Protein AF-X1EZF9-F1 (afdb_monomer)

Nearest PDB structures (foldseek):
  3lch-assembly1_C  TM=2.299E-01  e=3.291E+00  Escherichia coli K-12
  1nal-assembly1_3  TM=2.306E-01  e=4.203E+00  Escherichia coli
  1hl2-assembly1_A  TM=2.305E-01  e=4.203E+00  Escherichia coli

Mean predicted aligned error: 12.46 Å

Solvent-accessible surface area (backbone atoms only — not comparable to full-atom values): 4664 Å² total; per-residue (Å²): 135,67,61,69,62,51,52,48,37,48,74,77,39,43,72,65,41,52,56,52,54,70,69,48,89,71,53,71,64,55,51,39,61,77,44,52,48,58,60,57,46,50,60,42,51,51,49,42,48,42,36,58,74,72,30,50,77,48,89,96,44,87,68,46,67,53,60,73,71,63,44,53,62,49,58,76,73,111

Organism: NCBI:txid412755

Foldseek 3Di:
DPPVVLVCCCVVPVVVSVVVVVVPPDDPVCCCPVPVVVVLVVVLVVQLCCLQPVNDCDPPDGGDRDPSVVSNVVSVVD

Radius of gyration: 20.52 Å; Cα contacts (8 Å, |Δi|>4): 44; chains: 1; bounding box: 38×28×50 Å

Structure (mmCIF, N/CA/C/O backbone):
data_AF-X1EZF9-F1
#
_entry.id   AF-X1EZF9-F1
#
loop_
_atom_site.group_PDB
_atom_site.id
_atom_site.type_symbol
_atom_site.label_atom_id
_atom_site.label_alt_id
_atom_site.label_comp_id
_atom_site.label_asym_id
_atom_site.label_entity_id
_atom_site.label_seq_id
_atom_site.pdbx_PDB_ins_code
_atom_site.Cartn_x
_atom_site.Cartn_y
_atom_site.Cartn_z
_atom_site.occupancy
_atom_site.B_iso_or_equiv
_atom_site.auth_seq_id
_atom_site.auth_comp_id
_atom_site.auth_asym_id
_atom_site.auth_atom_id
_atom_site.pdbx_PDB_model_num
ATOM 1 N N . MET A 1 1 ? -2.236 10.781 18.571 1.00 61.31 1 MET A N 1
ATOM 2 C CA . MET A 1 1 ? -2.801 9.606 17.870 1.00 61.31 1 MET A CA 1
ATOM 3 C C . MET A 1 1 ? -2.235 8.359 18.525 1.00 61.31 1 MET A C 1
ATOM 5 O O . MET A 1 1 ? -1.025 8.191 18.499 1.00 61.31 1 MET A O 1
ATOM 9 N N . ASP A 1 2 ? -3.071 7.527 19.148 1.00 86.88 2 ASP A N 1
ATOM 10 C CA . ASP A 1 2 ? -2.639 6.237 19.704 1.00 86.88 2 ASP A CA 1
ATOM 11 C C . ASP A 1 2 ? -2.807 5.133 18.648 1.00 86.88 2 ASP A C 1
ATOM 13 O O . ASP A 1 2 ? -3.886 4.565 18.466 1.00 86.88 2 ASP A O 1
ATOM 17 N N . ILE A 1 3 ? -1.736 4.874 17.893 1.00 87.94 3 ILE A N 1
ATOM 18 C CA . ILE A 1 3 ? -1.739 3.874 16.816 1.00 87.94 3 ILE A CA 1
ATOM 19 C C . ILE A 1 3 ? -1.802 2.460 17.401 1.00 87.94 3 ILE A C 1
ATOM 21 O O . ILE A 1 3 ? -2.520 1.609 16.881 1.00 87.94 3 ILE A O 1
ATOM 25 N N . VAL A 1 4 ? -1.097 2.208 18.505 1.00 90.50 4 VAL A N 1
ATOM 26 C CA . VAL A 1 4 ? -1.021 0.876 19.119 1.00 90.50 4 VAL A CA 1
ATOM 27 C C . VAL A 1 4 ? -2.381 0.467 19.682 1.00 90.50 4 VAL A C 1
ATOM 29 O O . VAL A 1 4 ? -2.814 -0.666 19.460 1.00 90.50 4 VAL A O 1
ATOM 32 N N . GLY A 1 5 ? -3.089 1.382 20.352 1.00 90.75 5 GLY A N 1
ATOM 33 C CA . GLY A 1 5 ? -4.455 1.134 20.815 1.00 90.75 5 GLY A CA 1
ATOM 34 C C . GLY A 1 5 ? -5.425 0.867 19.665 1.00 90.75 5 GLY A C 1
ATOM 35 O O . GLY A 1 5 ? -6.198 -0.091 19.723 1.00 90.75 5 GLY A O 1
ATOM 36 N N . ARG A 1 6 ? -5.334 1.639 18.574 1.00 87.56 6 ARG A N 1
ATOM 37 C CA . ARG A 1 6 ? -6.197 1.458 17.395 1.00 87.56 6 ARG A CA 1
ATOM 38 C C . ARG A 1 6 ? -5.937 0.127 16.686 1.00 87.56 6 ARG A C 1
ATOM 40 O O . ARG A 1 6 ? -6.890 -0.563 16.337 1.00 87.56 6 ARG A O 1
ATOM 47 N N . VAL A 1 7 ? -4.676 -0.289 16.552 1.00 89.81 7 VAL A N 1
ATOM 48 C CA . VAL A 1 7 ? -4.315 -1.608 15.999 1.00 89.81 7 VAL A CA 1
ATOM 49 C C . VAL A 1 7 ? -4.865 -2.737 16.873 1.00 89.81 7 VAL A C 1
ATOM 51 O O . VAL A 1 7 ? -5.489 -3.662 16.355 1.00 89.81 7 VAL A O 1
ATOM 54 N N . LYS A 1 8 ? -4.707 -2.654 18.201 1.00 88.94 8 LYS A N 1
ATOM 55 C CA . LYS A 1 8 ? -5.271 -3.649 19.128 1.00 88.94 8 LYS A CA 1
ATOM 56 C C . LYS A 1 8 ? -6.793 -3.728 19.028 1.00 88.94 8 LYS A C 1
ATOM 58 O O . LYS A 1 8 ? -7.328 -4.830 19.037 1.00 88.94 8 LYS A O 1
ATOM 63 N N . ALA A 1 9 ? -7.486 -2.598 18.901 1.00 90.44 9 ALA A N 1
ATOM 64 C CA . ALA A 1 9 ? -8.938 -2.575 18.735 1.00 90.44 9 ALA A CA 1
ATOM 65 C C . ALA A 1 9 ? -9.379 -3.269 17.436 1.00 90.44 9 ALA A C 1
ATOM 67 O O . ALA A 1 9 ? -10.253 -4.135 17.476 1.00 90.44 9 ALA A O 1
ATOM 68 N N . VAL A 1 10 ? -8.719 -2.975 16.308 1.00 90.31 10 VAL A N 1
ATOM 69 C CA . VAL A 1 10 ? -9.007 -3.624 15.017 1.00 90.31 10 VAL A CA 1
ATOM 70 C C . VAL A 1 10 ? -8.773 -5.138 15.082 1.00 90.31 10 VAL A C 1
ATOM 72 O O . VAL A 1 10 ? -9.601 -5.898 14.585 1.00 90.31 10 VAL A O 1
ATOM 75 N N . LEU A 1 11 ? -7.683 -5.588 15.717 1.00 91.38 11 LEU A N 1
ATOM 76 C CA . LEU A 1 11 ? -7.329 -7.011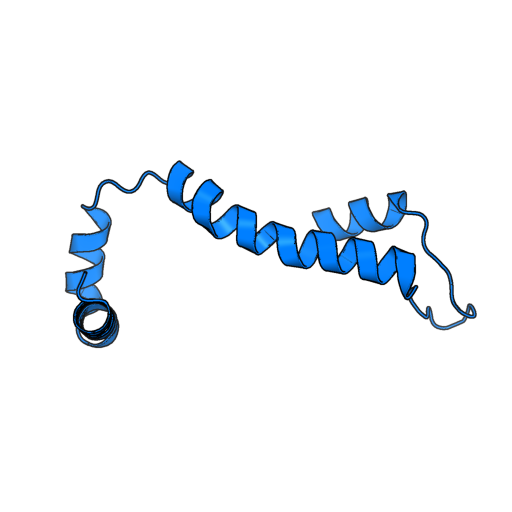 15.792 1.00 91.38 11 LEU A CA 1
ATOM 77 C C . LEU A 1 11 ? -8.167 -7.798 16.814 1.00 91.38 11 LEU A C 1
ATOM 79 O O . LEU A 1 11 ? -8.573 -8.921 16.531 1.00 91.38 11 LEU A O 1
ATOM 83 N N . LEU A 1 12 ? -8.422 -7.235 18.000 1.00 94.38 12 LEU A N 1
ATOM 84 C CA . LEU A 1 12 ? -9.078 -7.938 19.112 1.00 94.38 12 LEU A CA 1
ATOM 85 C C . LEU A 1 12 ? -10.600 -7.752 19.129 1.00 94.38 12 LEU A C 1
ATOM 87 O O . LEU A 1 12 ? -11.313 -8.593 19.673 1.00 94.38 12 LEU A O 1
ATOM 91 N N . ARG A 1 13 ? -11.111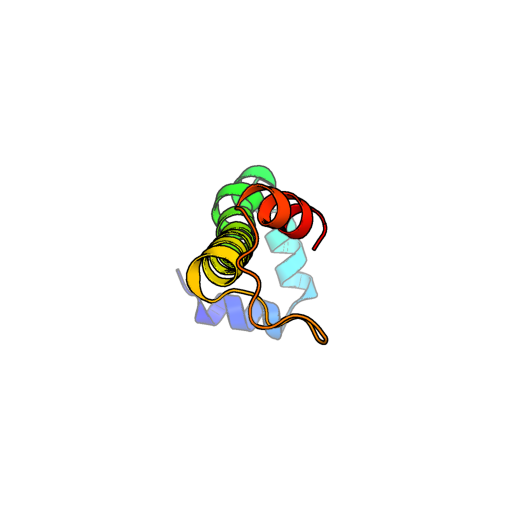 -6.651 18.563 1.00 91.19 13 ARG A N 1
ATOM 92 C CA . ARG A 1 13 ? -12.544 -6.309 18.519 1.00 91.19 13 ARG A CA 1
ATOM 93 C C . ARG A 1 13 ? -12.946 -5.787 17.134 1.00 91.19 13 ARG A C 1
ATOM 95 O O . ARG A 1 13 ? -13.411 -4.650 17.007 1.00 91.19 13 ARG A O 1
ATOM 102 N N . PRO A 1 14 ? -12.810 -6.604 16.075 1.00 87.88 14 PRO A N 1
ATOM 103 C CA . PRO A 1 14 ? -13.044 -6.150 14.709 1.00 87.88 14 PRO A CA 1
ATOM 104 C C . PRO A 1 14 ? -14.484 -5.668 14.487 1.00 87.88 14 PRO A C 1
ATOM 106 O O . PRO A 1 14 ? -14.680 -4.607 13.908 1.00 87.88 14 PRO A O 1
ATOM 109 N N . LYS A 1 15 ? -15.507 -6.387 14.977 1.00 86.25 15 LYS A N 1
ATOM 110 C CA . LYS A 1 15 ? -16.921 -6.028 14.733 1.00 86.25 15 LYS A CA 1
ATOM 111 C C . LYS A 1 15 ? -17.278 -4.622 15.227 1.00 86.25 15 LYS A C 1
ATOM 113 O O . LYS A 1 15 ? -17.835 -3.844 14.460 1.00 86.25 15 LYS A O 1
ATOM 118 N N . GLU A 1 16 ? -16.940 -4.306 16.474 1.00 88.25 16 GLU A N 1
ATOM 119 C CA . GLU A 1 16 ? -17.202 -2.992 17.081 1.00 88.25 16 GLU A CA 1
ATOM 120 C C . GLU A 1 16 ? -16.383 -1.901 16.386 1.00 88.25 16 GLU A C 1
ATOM 122 O O . GLU A 1 16 ? -16.909 -0.860 15.994 1.00 88.25 16 GLU A O 1
ATOM 127 N N . THR A 1 17 ? -15.098 -2.176 16.149 1.00 86.31 17 THR A N 1
ATOM 128 C CA . THR A 1 17 ? -14.181 -1.204 15.549 1.00 86.31 17 THR A CA 1
ATOM 129 C C . THR A 1 17 ? -14.576 -0.868 14.108 1.00 86.31 17 THR A C 1
ATOM 131 O O . THR A 1 17 ? -14.571 0.298 13.729 1.00 86.31 17 THR A O 1
ATOM 134 N N . PHE A 1 18 ? -14.999 -1.848 13.302 1.00 86.19 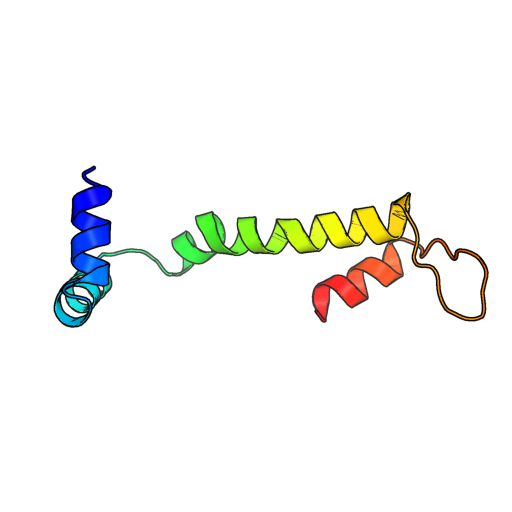18 PHE A N 1
ATOM 135 C CA . PHE A 1 18 ? -15.465 -1.594 11.936 1.00 86.19 18 PHE A CA 1
ATOM 136 C C . PHE A 1 18 ? -16.818 -0.874 11.883 1.00 86.19 18 PHE A C 1
ATOM 138 O O . PHE A 1 18 ? -17.060 -0.146 10.924 1.00 86.19 18 PHE A O 1
ATOM 145 N N . GLN A 1 19 ? -17.697 -1.037 12.878 1.00 85.94 19 GLN A N 1
ATOM 146 C CA . GLN A 1 19 ? -18.924 -0.232 12.963 1.00 85.94 19 GLN A CA 1
ATOM 147 C C . GLN A 1 19 ? -18.601 1.245 13.217 1.00 85.94 19 GLN A C 1
ATOM 149 O O . GLN A 1 19 ? -19.159 2.103 12.540 1.00 85.94 19 GLN A O 1
ATOM 154 N N . LEU A 1 20 ? -17.648 1.529 14.110 1.00 86.38 20 LEU A N 1
ATOM 155 C CA . LEU A 1 20 ? -17.165 2.889 14.368 1.00 86.38 20 LEU A CA 1
ATOM 156 C C . LEU A 1 20 ? -16.459 3.492 13.145 1.00 86.38 20 LEU A C 1
ATOM 158 O O . LEU A 1 20 ? -16.767 4.613 12.751 1.00 86.38 20 LEU A O 1
ATOM 162 N N . ILE A 1 21 ? -15.573 2.740 12.482 1.00 83.81 21 ILE A N 1
ATOM 163 C CA . ILE A 1 21 ? -14.867 3.213 11.276 1.00 83.81 21 ILE A CA 1
ATOM 164 C C . ILE A 1 21 ? -15.851 3.539 10.144 1.00 83.81 21 ILE A C 1
ATOM 166 O O . ILE A 1 21 ? -15.649 4.505 9.421 1.00 83.81 21 ILE A O 1
ATOM 170 N N . LYS A 1 22 ? -16.949 2.786 9.997 1.00 80.62 22 LYS A N 1
ATOM 171 C CA . LYS A 1 22 ? -17.991 3.095 9.000 1.00 80.62 22 LYS A CA 1
ATOM 172 C C . LYS A 1 22 ? -18.696 4.428 9.250 1.00 80.62 22 LYS A C 1
ATOM 174 O O . LYS A 1 22 ? -19.224 5.005 8.306 1.00 80.62 22 LYS A O 1
ATOM 179 N N . THR A 1 23 ? -18.744 4.881 10.501 1.00 81.06 23 THR A N 1
ATOM 180 C CA . THR A 1 23 ? -19.301 6.192 10.863 1.00 81.06 23 THR A CA 1
ATOM 181 C C . THR A 1 23 ? -18.282 7.325 10.767 1.00 81.06 23 THR A C 1
ATOM 183 O O . THR A 1 23 ? -18.674 8.487 10.814 1.00 81.06 23 THR A O 1
ATOM 186 N N . GLU A 1 24 ? -16.989 7.020 10.613 1.00 81.12 24 GLU A N 1
ATOM 187 C CA . GLU A 1 24 ? -15.979 8.039 10.340 1.00 81.12 24 GLU A CA 1
ATOM 188 C C . GLU A 1 24 ? -16.173 8.573 8.913 1.00 81.12 24 GLU A C 1
ATOM 190 O O . GLU A 1 24 ? -16.235 7.815 7.945 1.00 81.12 24 GLU A O 1
ATOM 195 N N . SER A 1 25 ? -16.258 9.897 8.782 1.00 66.31 25 SER A N 1
ATOM 196 C CA . SER A 1 25 ? -16.472 10.611 7.518 1.00 66.31 25 SER A CA 1
ATOM 197 C C . SER A 1 25 ? -15.216 10.620 6.635 1.00 66.31 25 SER A C 1
ATOM 199 O O . SER A 1 25 ? -14.754 11.675 6.208 1.00 66.31 25 SER A O 1
ATOM 201 N N . ALA A 1 26 ? -14.616 9.461 6.375 1.00 72.69 26 ALA A N 1
ATOM 202 C CA . ALA A 1 26 ? -13.590 9.340 5.352 1.00 72.69 26 ALA A CA 1
ATOM 203 C C . ALA A 1 26 ? -14.288 9.254 3.992 1.00 72.69 26 ALA A C 1
ATOM 205 O O . ALA A 1 26 ? -15.049 8.320 3.726 1.00 72.69 26 ALA A O 1
ATOM 206 N N .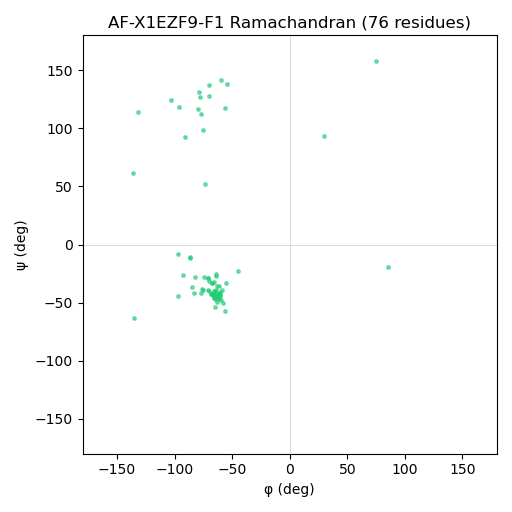 THR A 1 27 ? -14.057 10.234 3.118 1.00 77.75 27 THR A N 1
ATOM 207 C CA . THR A 1 27 ? -14.581 10.140 1.755 1.00 77.75 27 THR A CA 1
ATOM 208 C C . THR A 1 27 ? -13.820 9.044 1.011 1.00 77.75 27 THR A C 1
ATOM 210 O O . THR A 1 27 ? -12.597 8.933 1.104 1.00 77.75 27 THR A O 1
ATOM 213 N N . THR A 1 28 ? -14.534 8.211 0.251 1.00 77.56 28 THR A N 1
ATOM 214 C CA . THR A 1 28 ? -13.908 7.166 -0.576 1.00 77.56 28 THR A CA 1
ATOM 215 C C . THR A 1 28 ? -12.866 7.762 -1.526 1.00 77.56 28 THR A C 1
ATOM 217 O O . THR A 1 28 ? -11.835 7.148 -1.783 1.00 77.56 28 THR A O 1
ATOM 220 N N . GLN A 1 29 ? -13.108 8.991 -1.988 1.00 81.69 29 GLN A N 1
ATOM 221 C CA . GLN A 1 29 ? -12.192 9.750 -2.826 1.00 81.69 29 GLN A CA 1
ATOM 222 C C . GLN A 1 29 ? -10.851 10.025 -2.128 1.00 81.69 29 GLN A C 1
ATOM 224 O O . GLN A 1 29 ? -9.809 9.763 -2.727 1.00 81.69 29 GLN A O 1
ATOM 229 N N . ASP A 1 30 ? -10.856 10.469 -0.868 1.00 86.12 30 ASP A N 1
ATOM 230 C CA . ASP A 1 30 ? -9.620 10.720 -0.115 1.00 86.12 30 ASP A CA 1
ATOM 231 C C . ASP A 1 30 ? -8.783 9.451 0.054 1.00 86.12 30 ASP A C 1
ATOM 233 O O . ASP A 1 30 ? -7.569 9.475 -0.126 1.00 86.12 30 ASP A O 1
ATOM 237 N N . LEU A 1 31 ? -9.421 8.318 0.361 1.00 84.44 31 LEU A N 1
ATOM 238 C CA . LEU A 1 31 ? -8.715 7.042 0.515 1.00 84.44 31 LEU A CA 1
ATOM 239 C C . LEU A 1 31 ? -8.096 6.576 -0.805 1.00 84.44 31 LEU A C 1
ATOM 241 O O . LEU A 1 31 ? -6.972 6.068 -0.826 1.00 84.44 31 LEU A O 1
ATOM 245 N N . ILE A 1 32 ? -8.818 6.759 -1.912 1.00 85.25 32 ILE A N 1
ATOM 246 C CA . ILE A 1 32 ? -8.315 6.398 -3.233 1.00 85.25 32 ILE A CA 1
ATOM 247 C C . ILE A 1 32 ? -7.109 7.265 -3.582 1.00 85.25 32 ILE A C 1
ATOM 249 O O . ILE A 1 32 ? -6.054 6.718 -3.878 1.00 85.25 32 ILE A O 1
ATOM 253 N N . PHE A 1 33 ? -7.220 8.590 -3.519 1.00 87.81 33 PHE A N 1
ATOM 254 C CA . PHE A 1 33 ? -6.148 9.464 -3.996 1.00 87.81 33 PHE A CA 1
ATOM 255 C C . PHE A 1 33 ? -4.955 9.553 -3.038 1.00 87.81 33 PHE A C 1
ATOM 257 O O . PHE A 1 33 ? -3.816 9.535 -3.503 1.00 87.81 33 PHE A O 1
ATOM 264 N N . ASN A 1 34 ? -5.180 9.573 -1.721 1.00 87.81 34 ASN A N 1
ATOM 265 C CA . ASN A 1 34 ? -4.101 9.763 -0.742 1.00 87.81 34 ASN A CA 1
ATOM 266 C C . ASN A 1 34 ? -3.403 8.462 -0.331 1.00 87.81 34 ASN A C 1
ATOM 268 O O . ASN A 1 34 ? -2.382 8.511 0.353 1.00 87.81 34 ASN A O 1
ATOM 272 N N . TYR A 1 35 ? -3.941 7.298 -0.704 1.00 86.50 35 TYR A N 1
ATOM 273 C CA . TYR A 1 35 ? -3.359 6.014 -0.315 1.00 86.50 35 TYR A CA 1
ATOM 274 C C . TYR A 1 35 ? -3.296 5.022 -1.475 1.00 86.50 35 TYR A C 1
ATOM 276 O O . TYR A 1 35 ? -2.206 4.638 -1.902 1.00 86.50 35 TYR A O 1
ATOM 284 N N . VAL A 1 36 ? -4.448 4.625 -2.020 1.00 89.00 36 VAL A N 1
ATOM 285 C CA . VAL A 1 36 ? -4.514 3.529 -3.003 1.00 89.00 36 VAL A CA 1
ATOM 286 C C . VAL A 1 36 ? -3.819 3.898 -4.316 1.00 89.00 36 VAL A C 1
ATOM 288 O O . VAL A 1 36 ? -3.052 3.100 -4.846 1.00 89.00 36 VAL A O 1
ATOM 291 N N . ALA A 1 37 ? -4.037 5.110 -4.824 1.00 89.56 37 ALA A N 1
ATOM 292 C CA . ALA A 1 37 ? -3.458 5.594 -6.073 1.00 89.56 37 ALA A CA 1
ATOM 293 C C . ALA A 1 37 ? -1.930 5.662 -5.989 1.00 89.56 37 ALA A C 1
ATOM 295 O O . ALA A 1 37 ? -1.242 5.205 -6.899 1.00 89.56 37 ALA A O 1
ATOM 296 N N . ILE A 1 38 ? -1.393 6.162 -4.873 1.00 88.62 38 ILE A N 1
ATOM 297 C CA . ILE A 1 38 ? 0.056 6.230 -4.646 1.00 88.62 38 ILE A CA 1
ATOM 298 C C . ILE A 1 38 ? 0.655 4.819 -4.632 1.00 88.62 38 ILE A C 1
ATOM 300 O O . ILE A 1 38 ? 1.663 4.574 -5.291 1.00 88.62 38 ILE A O 1
ATOM 304 N N . LEU A 1 39 ? 0.009 3.872 -3.944 1.00 88.12 39 LEU A N 1
ATOM 305 C CA . LEU A 1 39 ? 0.448 2.476 -3.911 1.00 88.12 39 LEU A CA 1
ATOM 306 C C . LEU A 1 39 ? 0.378 1.797 -5.284 1.00 88.12 39 LEU A C 1
ATOM 308 O O . LEU A 1 39 ? 1.288 1.047 -5.625 1.00 88.12 39 LEU A O 1
ATOM 312 N N . ALA A 1 40 ? -0.660 2.069 -6.077 1.00 86.38 40 ALA A N 1
ATOM 313 C CA . ALA A 1 40 ? -0.842 1.492 -7.410 1.00 86.38 40 ALA A CA 1
ATOM 314 C C . ALA A 1 40 ? 0.153 2.044 -8.447 1.00 86.38 40 ALA A C 1
ATOM 316 O O . ALA A 1 40 ? 0.536 1.345 -9.385 1.00 86.38 40 ALA A O 1
ATOM 317 N N . VAL A 1 41 ? 0.620 3.282 -8.269 1.00 89.50 41 VAL A N 1
ATOM 318 C CA . VAL A 1 41 ? 1.595 3.914 -9.168 1.00 89.50 41 VAL A CA 1
ATOM 319 C C . VAL A 1 41 ? 2.989 3.287 -9.043 1.00 89.50 41 VAL A C 1
ATOM 321 O O . VAL A 1 41 ? 3.705 3.191 -10.041 1.00 89.50 41 VAL A O 1
ATOM 324 N N . ILE A 1 42 ? 3.374 2.800 -7.859 1.00 88.00 42 ILE A N 1
ATOM 325 C CA . ILE A 1 42 ? 4.687 2.173 -7.625 1.00 88.00 42 ILE A CA 1
ATOM 326 C C . ILE A 1 42 ? 4.949 0.985 -8.575 1.00 88.00 42 ILE A C 1
ATOM 328 O O . ILE A 1 42 ? 5.949 1.033 -9.298 1.00 88.00 42 ILE A O 1
ATOM 332 N N . PRO A 1 43 ? 4.104 -0.069 -8.638 1.00 84.06 43 PRO A N 1
ATOM 333 C CA . PRO A 1 43 ? 4.336 -1.195 -9.539 1.00 84.06 43 PRO A CA 1
ATOM 334 C C . PRO A 1 43 ? 4.233 -0.796 -11.013 1.00 84.06 43 PRO A C 1
ATOM 336 O O . PRO A 1 43 ? 4.977 -1.341 -11.829 1.00 84.06 43 PRO A O 1
ATOM 339 N N . ALA A 1 44 ? 3.382 0.174 -11.367 1.00 85.31 44 ALA A N 1
ATOM 340 C CA . ALA A 1 44 ? 3.274 0.670 -12.737 1.00 85.31 44 ALA A CA 1
ATOM 341 C C . ALA A 1 44 ? 4.591 1.312 -13.205 1.00 85.31 44 ALA A C 1
ATOM 343 O O . ALA A 1 44 ? 5.135 0.939 -14.246 1.00 85.31 44 ALA A O 1
ATOM 344 N N . ILE A 1 45 ? 5.161 2.213 -12.397 1.00 83.88 45 ILE A N 1
ATOM 345 C CA . ILE A 1 45 ? 6.445 2.862 -12.694 1.00 83.88 45 ILE A CA 1
ATOM 346 C C . ILE A 1 45 ? 7.583 1.837 -12.679 1.00 83.88 45 ILE A C 1
ATOM 348 O O . ILE A 1 45 ? 8.387 1.808 -13.609 1.00 83.88 45 ILE A O 1
ATOM 352 N N . ALA A 1 46 ? 7.642 0.965 -11.669 1.00 83.38 46 ALA A N 1
ATOM 353 C CA . ALA A 1 46 ? 8.674 -0.066 -11.576 1.00 83.38 46 ALA A CA 1
ATOM 354 C C . ALA A 1 46 ? 8.664 -0.997 -12.799 1.00 83.38 46 ALA A C 1
ATOM 356 O O . ALA A 1 46 ? 9.722 -1.341 -13.323 1.00 83.38 46 ALA A O 1
ATOM 357 N N . SER A 1 47 ? 7.477 -1.348 -13.298 1.00 77.31 47 SER A N 1
ATOM 358 C CA . SER A 1 47 ? 7.315 -2.180 -14.492 1.00 77.31 47 SER A CA 1
ATOM 359 C C . SER A 1 47 ? 7.773 -1.454 -15.758 1.00 77.31 47 SER A C 1
ATOM 361 O O . SER A 1 47 ? 8.488 -2.042 -16.570 1.00 77.31 47 SER A O 1
ATOM 363 N N . ILE A 1 48 ? 7.433 -0.169 -15.916 1.00 75.62 48 ILE A N 1
ATOM 364 C CA . ILE A 1 48 ? 7.909 0.665 -17.034 1.00 75.62 48 ILE A CA 1
ATOM 365 C C . ILE A 1 48 ? 9.440 0.756 -17.023 1.00 75.62 48 ILE A C 1
ATOM 367 O O . ILE A 1 48 ? 10.08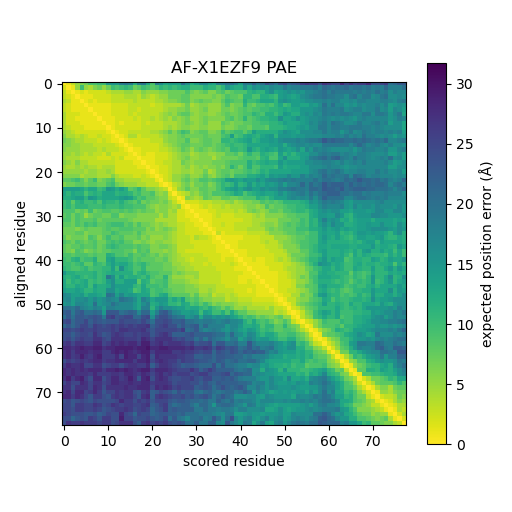5 0.524 -18.046 1.00 75.62 48 ILE A O 1
ATOM 371 N N . ILE A 1 49 ? 10.035 1.033 -15.861 1.00 79.06 49 ILE A N 1
ATOM 372 C CA . ILE A 1 49 ? 11.489 1.137 -15.698 1.00 79.06 49 ILE A CA 1
ATOM 373 C C . ILE A 1 49 ? 12.165 -0.214 -15.960 1.00 79.06 49 ILE A C 1
ATOM 375 O O . ILE A 1 49 ? 13.137 -0.273 -16.712 1.00 79.06 49 ILE A O 1
ATOM 379 N N . GLY A 1 50 ? 11.650 -1.309 -15.397 1.00 69.88 50 GLY A N 1
ATOM 380 C CA . GLY A 1 50 ? 12.194 -2.654 -15.595 1.00 69.88 50 GLY A CA 1
ATOM 381 C C . GLY A 1 50 ? 12.161 -3.086 -17.062 1.00 69.88 50 GLY A C 1
ATOM 382 O O . GLY A 1 50 ? 13.168 -3.554 -17.595 1.00 69.88 50 GLY A O 1
ATOM 383 N N . MET A 1 51 ? 11.044 -2.847 -17.754 1.00 66.44 51 MET A N 1
ATOM 384 C CA . MET A 1 51 ? 10.921 -3.143 -19.184 1.00 66.44 51 MET A CA 1
ATOM 385 C C . MET A 1 51 ? 11.816 -2.250 -20.058 1.00 66.44 51 MET A C 1
ATOM 387 O O . MET A 1 51 ? 12.321 -2.726 -21.076 1.00 66.44 51 MET A O 1
ATOM 391 N N . SER A 1 52 ? 12.045 -0.991 -19.662 1.00 66.12 52 SER A N 1
ATOM 392 C CA . SER A 1 52 ? 12.839 -0.026 -20.433 1.00 66.12 52 SER A CA 1
ATOM 393 C C . SER A 1 52 ? 14.355 -0.139 -20.214 1.00 66.12 52 SER A C 1
ATOM 395 O O . SER A 1 52 ? 15.107 0.001 -21.178 1.00 66.12 52 SER A O 1
ATOM 397 N N . LEU A 1 53 ? 14.825 -0.343 -18.976 1.00 61.53 53 LEU A N 1
ATOM 398 C CA . LEU A 1 53 ? 16.258 -0.336 -18.630 1.00 61.53 53 LEU A CA 1
ATOM 399 C C . LEU A 1 53 ? 16.870 -1.738 -18.577 1.00 61.53 53 LEU A C 1
ATOM 401 O O . LEU A 1 53 ? 17.969 -1.940 -19.090 1.00 61.53 53 LEU A O 1
ATOM 405 N N . VAL A 1 54 ? 16.177 -2.702 -17.966 1.00 65.31 54 VAL A N 1
ATOM 406 C CA . VAL A 1 54 ? 16.686 -4.077 -17.811 1.00 65.31 54 VAL A CA 1
ATOM 407 C C . VAL A 1 54 ? 16.372 -4.901 -19.061 1.00 65.31 54 VAL A C 1
ATOM 409 O O . VAL A 1 54 ? 17.203 -5.684 -19.520 1.00 65.31 54 VAL A O 1
ATOM 412 N N . GLY A 1 55 ? 15.203 -4.665 -19.666 1.00 56.81 55 GLY A N 1
ATOM 413 C CA . GLY A 1 55 ? 14.699 -5.462 -20.780 1.00 56.81 55 GLY A CA 1
ATOM 414 C C . GLY A 1 55 ? 14.187 -6.823 -20.305 1.00 56.81 55 GLY A C 1
ATOM 415 O O . GLY A 1 55 ? 14.538 -7.312 -19.232 1.00 56.81 55 GLY A O 1
ATOM 416 N N . VAL A 1 56 ? 13.318 -7.446 -21.097 1.00 60.28 56 VAL A N 1
ATOM 417 C CA . VAL A 1 56 ? 12.769 -8.766 -20.766 1.00 60.28 56 VAL A CA 1
ATOM 418 C C . VAL A 1 56 ? 13.486 -9.801 -21.624 1.00 60.28 56 VAL A C 1
ATOM 420 O O . VAL A 1 56 ? 13.517 -9.691 -22.852 1.00 60.28 56 VAL A O 1
ATOM 423 N N . SER A 1 57 ? 14.085 -10.809 -20.986 1.00 54.91 57 SER A N 1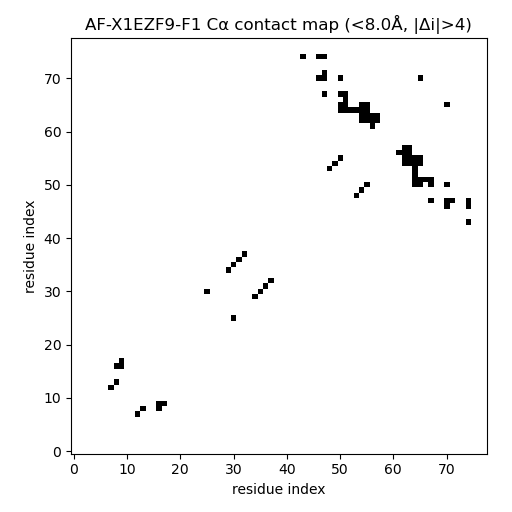
ATOM 424 C CA . SER A 1 57 ? 14.632 -11.964 -21.698 1.00 54.91 57 SER A CA 1
ATOM 425 C C . SER A 1 57 ? 13.472 -12.853 -22.131 1.00 54.91 57 SER A C 1
ATOM 427 O O . SER A 1 57 ? 12.916 -13.608 -21.335 1.00 54.91 57 SER A O 1
ATOM 429 N N . VAL A 1 58 ? 13.060 -12.713 -23.385 1.00 59.44 58 VAL A N 1
ATOM 430 C CA .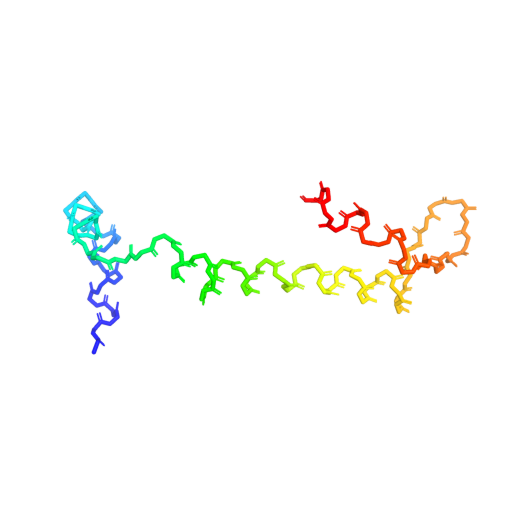 VAL A 1 58 ? 12.088 -13.610 -24.007 1.00 59.44 58 VAL A CA 1
ATOM 431 C C . VAL A 1 58 ? 12.807 -14.899 -24.413 1.00 59.44 58 VAL A C 1
ATOM 433 O O . VAL A 1 58 ? 13.863 -14.821 -25.051 1.00 59.44 58 VAL A O 1
ATOM 436 N N . PRO A 1 59 ? 12.269 -16.090 -24.086 1.00 49.62 59 PRO A N 1
ATOM 437 C CA . PRO A 1 59 ? 12.789 -17.331 -24.644 1.00 49.62 59 PRO A CA 1
ATOM 438 C C . PRO A 1 59 ? 12.769 -17.203 -26.171 1.00 49.62 59 PRO A C 1
ATOM 440 O O . PRO A 1 59 ? 11.801 -16.681 -26.718 1.00 49.62 59 PRO A O 1
ATOM 443 N N . PHE A 1 60 ? 13.832 -17.658 -26.839 1.00 62.50 60 PHE A N 1
ATOM 444 C CA . PHE A 1 60 ? 14.045 -17.605 -28.296 1.00 62.50 60 PHE A CA 1
ATOM 445 C C . PHE A 1 60 ? 14.645 -16.317 -28.902 1.00 62.50 60 PHE A C 1
ATOM 447 O O . PHE A 1 60 ? 15.213 -16.404 -29.988 1.00 62.50 60 PHE A O 1
ATOM 454 N N . MET A 1 61 ? 14.623 -15.155 -28.234 1.00 56.22 61 MET A N 1
ATOM 455 C CA . MET A 1 61 ? 15.220 -13.918 -28.775 1.00 56.22 61 MET A CA 1
ATOM 456 C C . MET A 1 61 ? 16.109 -13.241 -27.723 1.00 56.22 61 MET A C 1
ATOM 458 O O . MET A 1 61 ? 15.634 -12.785 -26.685 1.00 56.22 61 MET A O 1
ATOM 462 N N . ARG A 1 62 ? 17.423 -13.183 -27.980 1.00 54.84 62 ARG A N 1
ATOM 463 C CA . ARG A 1 62 ? 18.418 -12.592 -27.068 1.00 54.84 62 ARG A CA 1
ATOM 464 C C . ARG A 1 62 ? 18.040 -11.137 -26.745 1.00 54.84 62 ARG A C 1
ATOM 466 O O . ARG A 1 62 ? 18.014 -10.324 -27.657 1.00 54.84 62 ARG A O 1
ATOM 473 N N . MET A 1 63 ? 17.767 -10.855 -25.463 1.00 54.28 63 MET A N 1
ATOM 474 C CA . MET A 1 63 ? 17.460 -9.543 -24.852 1.00 54.28 63 MET A CA 1
ATOM 475 C C . MET A 1 63 ? 16.758 -8.535 -25.778 1.00 54.28 63 MET A C 1
ATOM 477 O O . MET A 1 63 ? 17.407 -7.746 -26.466 1.00 54.28 63 MET A O 1
ATOM 481 N N . VAL A 1 64 ? 15.425 -8.499 -25.731 1.00 56.53 64 VAL A N 1
ATOM 482 C CA . VAL A 1 64 ? 14.637 -7.492 -26.453 1.00 56.53 64 VAL A CA 1
ATOM 483 C C . VAL A 1 64 ? 14.304 -6.341 -25.501 1.00 56.53 64 VAL A C 1
ATOM 485 O O . VAL A 1 64 ? 13.637 -6.525 -24.481 1.00 56.53 64 VAL A O 1
ATOM 488 N N . ARG A 1 65 ? 14.778 -5.135 -25.830 1.00 55.72 65 ARG A N 1
ATOM 489 C CA . ARG A 1 65 ? 14.330 -3.895 -25.181 1.00 55.72 65 ARG A CA 1
ATOM 490 C C . ARG A 1 65 ? 12.966 -3.543 -25.764 1.00 55.72 65 ARG A C 1
ATOM 492 O O . ARG A 1 65 ? 12.873 -3.250 -26.954 1.00 55.72 65 ARG A O 1
ATOM 499 N N . PHE A 1 66 ? 11.911 -3.617 -24.956 1.00 55.06 66 PHE A N 1
ATOM 500 C CA . PHE A 1 66 ? 10.576 -3.262 -25.425 1.00 55.06 66 PHE A CA 1
ATOM 501 C C . PHE A 1 66 ? 10.443 -1.732 -25.460 1.00 55.06 66 PHE A C 1
ATOM 503 O O . PHE A 1 66 ? 10.723 -1.083 -24.451 1.00 55.06 66 PHE A O 1
ATOM 510 N N . PRO A 1 67 ? 10.034 -1.132 -26.594 1.00 55.53 67 PRO A N 1
ATOM 511 C CA . PRO A 1 67 ? 9.733 0.292 -26.645 1.00 55.53 67 PRO A CA 1
ATOM 512 C C . PRO A 1 67 ? 8.613 0.618 -25.647 1.00 55.53 67 PRO A C 1
ATOM 514 O O . PRO A 1 67 ? 7.662 -0.152 -25.502 1.00 55.53 67 PRO A O 1
ATOM 517 N N . LEU A 1 68 ? 8.731 1.778 -24.991 1.00 56.03 68 LEU A N 1
ATOM 518 C CA . LEU A 1 68 ? 7.871 2.303 -23.910 1.00 56.03 68 LEU A CA 1
ATOM 519 C C . LEU A 1 68 ? 6.348 2.161 -24.149 1.00 56.03 68 LEU A C 1
ATOM 521 O O . LEU A 1 68 ? 5.554 2.135 -23.207 1.00 56.03 68 LEU A O 1
ATOM 525 N N . ILE A 1 69 ? 5.933 2.042 -25.408 1.00 55.97 69 ILE A N 1
ATOM 526 C CA . ILE A 1 69 ? 4.539 1.901 -25.838 1.00 55.97 69 ILE A CA 1
ATOM 527 C C . ILE A 1 69 ? 3.954 0.530 -25.451 1.00 55.97 69 ILE A C 1
ATOM 529 O O . ILE A 1 69 ? 2.828 0.461 -24.958 1.00 55.97 69 ILE A O 1
ATOM 533 N N . ASN A 1 70 ? 4.718 -0.562 -25.570 1.00 56.66 70 ASN A N 1
ATOM 534 C CA . ASN A 1 70 ? 4.225 -1.895 -25.199 1.00 56.66 70 ASN A CA 1
ATOM 535 C C . ASN A 1 70 ? 4.161 -2.086 -23.675 1.00 56.66 70 ASN A C 1
ATOM 537 O O . ASN A 1 70 ? 3.299 -2.823 -23.192 1.00 56.66 70 ASN A O 1
ATOM 541 N N . SER A 1 71 ? 5.009 -1.392 -22.906 1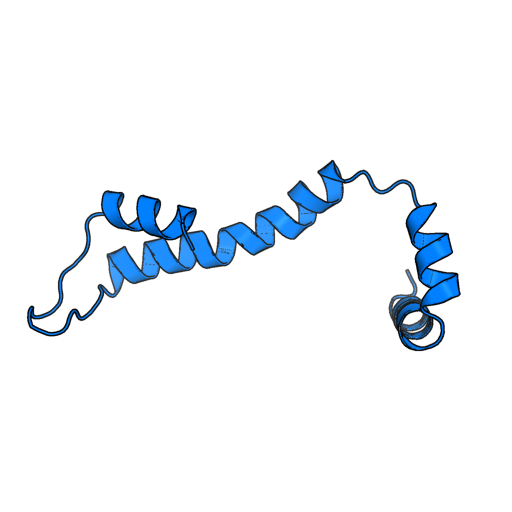.00 53.84 71 SER A N 1
ATOM 542 C CA . SER A 1 71 ? 4.972 -1.433 -21.439 1.00 53.84 71 SER A CA 1
ATOM 543 C C . SER A 1 71 ? 3.718 -0.792 -20.848 1.00 53.84 71 SER A C 1
ATOM 545 O O . SER A 1 71 ? 3.215 -1.281 -19.839 1.00 53.84 71 SER A O 1
ATOM 547 N N . LEU A 1 72 ? 3.172 0.248 -21.488 1.00 58.34 72 LEU A N 1
ATOM 548 C CA . LEU A 1 72 ? 1.967 0.926 -21.005 1.00 58.34 72 LEU A CA 1
ATOM 549 C C . LEU A 1 72 ? 0.730 0.022 -21.123 1.00 58.34 72 LEU A C 1
ATOM 551 O O . LEU A 1 72 ? -0.050 -0.089 -20.184 1.00 58.34 72 LEU A O 1
ATOM 555 N N . SER A 1 73 ? 0.603 -0.698 -22.244 1.00 60.97 73 SER A N 1
ATOM 556 C CA . SER A 1 73 ? -0.507 -1.636 -22.470 1.00 60.97 73 SER A CA 1
ATOM 557 C C . SER A 1 73 ? -0.522 -2.805 -21.479 1.00 60.97 73 SER A C 1
ATOM 559 O O . SER A 1 73 ? -1.588 -3.223 -21.038 1.00 60.97 73 SER A O 1
ATOM 561 N N . ARG A 1 74 ? 0.653 -3.301 -21.068 1.00 57.72 74 ARG A N 1
ATOM 562 C CA . ARG A 1 74 ? 0.762 -4.336 -20.032 1.00 57.72 74 ARG A CA 1
ATOM 563 C C . ARG A 1 74 ? 0.516 -3.791 -18.629 1.00 57.72 74 ARG A C 1
ATOM 565 O O . ARG A 1 74 ? -0.156 -4.464 -17.866 1.00 57.72 74 ARG A O 1
ATOM 572 N N . ALA A 1 75 ? 0.993 -2.588 -18.308 1.00 58.03 75 ALA A N 1
ATOM 573 C CA . ALA A 1 75 ? 0.776 -1.975 -16.995 1.00 58.03 75 ALA A CA 1
ATOM 574 C C . ALA A 1 75 ? -0.706 -1.671 -16.697 1.00 58.03 75 ALA A C 1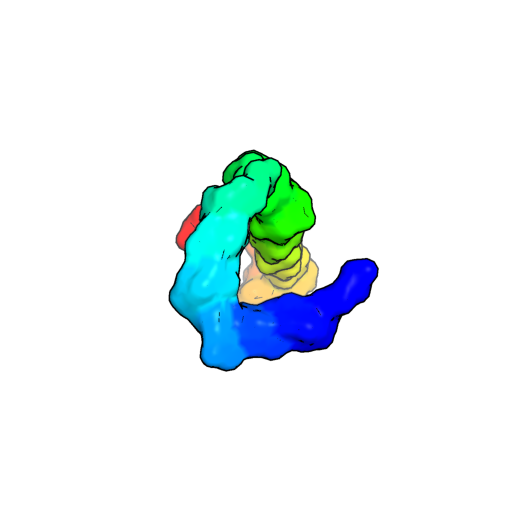
ATOM 576 O O . ALA A 1 75 ? -1.086 -1.613 -15.536 1.00 58.03 75 ALA A O 1
ATOM 577 N N . ILE A 1 76 ? -1.535 -1.484 -17.731 1.00 59.91 76 ILE A N 1
ATOM 578 C CA . ILE A 1 76 ? -2.984 -1.245 -17.594 1.00 59.91 76 ILE A CA 1
ATOM 579 C C . ILE A 1 76 ? -3.774 -2.555 -17.416 1.00 59.91 76 ILE A C 1
ATOM 581 O O . ILE A 1 76 ? -4.853 -2.546 -16.832 1.00 59.91 76 ILE A O 1
ATOM 585 N N . VAL A 1 77 ? -3.264 -3.672 -17.942 1.00 63.69 77 VAL A N 1
ATOM 586 C CA . VAL A 1 77 ? -3.969 -4.970 -17.987 1.00 63.69 77 VAL A CA 1
ATOM 587 C C . VAL A 1 77 ? -3.566 -5.904 -16.830 1.00 63.69 77 VAL A C 1
ATOM 589 O O . VAL A 1 77 ? -4.169 -6.963 -16.668 1.00 63.69 77 VAL A O 1
ATOM 592 N N . GLN A 1 78 ? -2.552 -5.536 -16.043 1.00 52.84 78 GLN A N 1
ATOM 593 C CA . GLN A 1 78 ? -2.011 -6.337 -14.937 1.00 52.84 78 GLN A CA 1
ATOM 594 C C . GLN A 1 78 ? -2.795 -6.146 -13.636 1.00 52.84 78 GLN A C 1
ATOM 596 O O . GLN A 1 78 ? -2.951 -7.159 -12.918 1.00 52.84 78 GLN A O 1
#

Secondary structure (DSSP, 8-state):
--HHHHHHHHHH-HHHHHHHHHHS---HHHHIIIIIHHHHHHHHHHHHHIIIII-EEETTEEEE---HHHHHHHHHH-

Sequence (78 aa):
MDIVGRVKAVLLRPKETFQLIKTESATTQDLIFNYVAILAVIPAIASIIGMSLVGVSVPFMRMVRFPLINSLSRAIVQ

pLDDT: mean 75.02, std 13.95, range [49.62, 94.38]